Protein AF-X1P9H6-F1 (afdb_monomer)

Secondary structure (DSSP, 8-state):
-EESSPPTT--S-EEEEEEE-TTS-EEEEEEESS-TTT--GGGTT--EEEEEEEEPPPTTT-S-EEEEEEEE-

Nearest PDB structures (foldseek):
  7pyt-assembly1_A  TM=6.963E-01  e=1.176E-01  Geobacter metallireducens GS-15
  2vg9-assembly1_A  TM=2.572E-01  e=4.271E-01  Neocallimastix patriciarum
  2c1f-assembly1_A  TM=2.558E-01  e=5.400E-01  Neocallimastix patriciarum

Structure (mmCIF, N/CA/C/O backbone):
data_AF-X1P9H6-F1
#
_entry.id   AF-X1P9H6-F1
#
loop_
_atom_site.group_PDB
_atom_site.id
_atom_site.type_symbol
_atom_site.label_atom_id
_atom_site.label_alt_id
_atom_site.label_comp_id
_atom_site.label_asym_id
_atom_site.label_entity_id
_atom_site.label_seq_id
_atom_site.pdbx_PDB_ins_code
_atom_site.Cartn_x
_atom_site.Cartn_y
_atom_site.Cartn_z
_atom_site.occupancy
_atom_site.B_iso_or_equiv
_atom_site.auth_seq_id
_atom_site.auth_comp_id
_atom_site.auth_asym_id
_atom_site.auth_atom_id
_atom_site.pdbx_PDB_model_num
ATOM 1 N N . THR A 1 1 ? 1.871 6.334 0.829 1.00 93.12 1 THR A N 1
ATOM 2 C CA . THR A 1 1 ? 3.051 6.640 -0.005 1.00 93.12 1 THR A CA 1
ATOM 3 C C . THR A 1 1 ? 2.774 6.268 -1.442 1.00 93.12 1 THR A C 1
ATOM 5 O O . THR A 1 1 ? 2.154 5.238 -1.668 1.00 93.12 1 THR A O 1
ATOM 8 N N . VAL A 1 2 ? 3.229 7.076 -2.402 1.00 96.56 2 VAL A N 1
ATOM 9 C CA . VAL A 1 2 ? 3.160 6.746 -3.835 1.00 96.56 2 VAL A CA 1
ATOM 10 C C . VAL A 1 2 ? 4.561 6.399 -4.330 1.00 96.56 2 VAL A C 1
ATOM 12 O O . VAL A 1 2 ? 5.488 7.196 -4.189 1.00 96.56 2 VAL A O 1
ATOM 15 N N . ILE A 1 3 ? 4.717 5.202 -4.886 1.00 96.56 3 ILE A N 1
ATOM 16 C CA . ILE A 1 3 ? 5.959 4.703 -5.473 1.00 96.56 3 ILE A CA 1
ATOM 17 C C . ILE A 1 3 ? 5.896 4.976 -6.976 1.00 96.56 3 ILE A C 1
ATOM 19 O O . ILE A 1 3 ? 5.210 4.274 -7.713 1.00 96.56 3 ILE A O 1
ATOM 23 N N . TYR A 1 4 ? 6.602 6.012 -7.432 1.00 96.50 4 TYR A N 1
ATOM 24 C CA . TYR A 1 4 ? 6.617 6.407 -8.847 1.00 96.50 4 TYR A CA 1
ATOM 25 C C . TYR A 1 4 ? 7.489 5.510 -9.725 1.00 96.50 4 TYR A C 1
ATOM 27 O O . TYR A 1 4 ? 7.199 5.343 -10.905 1.00 96.50 4 TYR A O 1
ATOM 35 N N . ILE A 1 5 ? 8.552 4.947 -9.151 1.00 95.88 5 ILE A N 1
ATOM 36 C CA . ILE A 1 5 ? 9.498 4.071 -9.841 1.00 95.88 5 ILE A CA 1
ATOM 37 C C . ILE A 1 5 ? 9.539 2.765 -9.047 1.00 95.88 5 ILE A C 1
ATOM 39 O O . ILE A 1 5 ? 10.285 2.673 -8.069 1.00 95.88 5 ILE A O 1
ATOM 43 N N . PRO A 1 6 ? 8.670 1.796 -9.371 1.00 94.00 6 PRO A N 1
ATOM 44 C CA . PRO A 1 6 ? 8.614 0.549 -8.632 1.00 94.00 6 PRO A CA 1
ATOM 45 C C . PRO A 1 6 ? 9.776 -0.383 -9.024 1.00 94.00 6 PRO A C 1
ATOM 47 O O . PRO A 1 6 ? 10.476 -0.133 -10.011 1.00 94.00 6 PRO A O 1
ATOM 50 N N . PRO A 1 7 ? 10.000 -1.467 -8.260 1.00 89.44 7 PRO A N 1
ATOM 51 C CA . PRO A 1 7 ? 10.963 -2.497 -8.629 1.00 89.44 7 PRO A CA 1
ATOM 52 C C . PRO A 1 7 ? 10.648 -3.126 -9.993 1.00 89.44 7 PRO A C 1
ATOM 54 O O . PRO A 1 7 ? 9.512 -3.094 -10.470 1.00 89.44 7 PRO A O 1
ATOM 57 N N . LYS A 1 8 ? 11.656 -3.759 -10.602 1.00 88.69 8 LYS A N 1
ATOM 58 C CA . LYS A 1 8 ? 11.503 -4.522 -11.851 1.00 88.69 8 LYS A CA 1
ATOM 59 C C . LYS A 1 8 ? 10.322 -5.501 -11.750 1.00 88.69 8 LYS A C 1
ATOM 61 O O . LYS A 1 8 ? 10.182 -6.200 -10.751 1.00 88.69 8 LYS A O 1
ATOM 66 N N . GLY A 1 9 ? 9.515 -5.562 -12.809 1.00 89.56 9 GLY A N 1
ATOM 67 C CA . GLY A 1 9 ? 8.359 -6.457 -12.926 1.00 89.56 9 GLY A CA 1
ATOM 68 C C . GLY A 1 9 ? 7.040 -5.844 -12.460 1.00 89.56 9 GLY A C 1
ATOM 69 O O . GLY A 1 9 ? 5.988 -6.336 -12.846 1.00 89.56 9 GLY A O 1
ATOM 70 N N . PHE A 1 10 ? 7.074 -4.757 -11.688 1.00 91.94 10 PHE A N 1
ATOM 71 C CA . PHE A 1 10 ? 5.873 -4.061 -11.239 1.00 91.94 10 PHE A CA 1
ATOM 72 C C . PHE A 1 10 ? 5.503 -2.923 -12.192 1.00 91.94 10 PHE A C 1
ATOM 74 O O . PHE A 1 10 ? 6.364 -2.163 -12.637 1.00 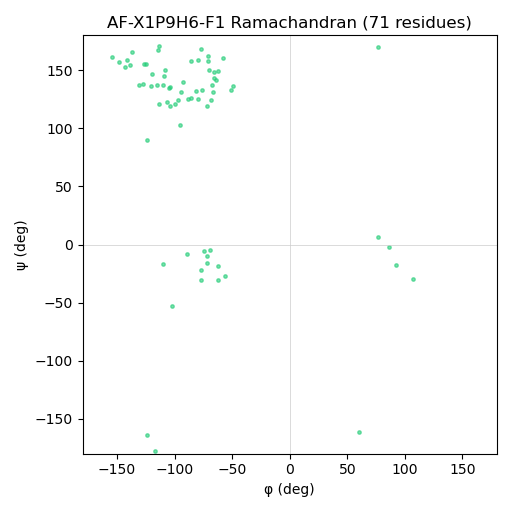91.94 10 PHE A O 1
ATOM 81 N N . GLU A 1 11 ? 4.207 -2.763 -12.446 1.00 91.06 11 GLU A N 1
ATOM 82 C CA . GLU A 1 11 ? 3.668 -1.621 -13.182 1.00 91.06 11 GLU A CA 1
ATOM 83 C C . GLU A 1 11 ? 3.360 -0.479 -12.212 1.00 91.06 11 GLU A C 1
ATOM 85 O O . GLU A 1 11 ? 2.670 -0.667 -11.212 1.00 91.06 11 GLU A O 1
ATOM 90 N N . GLY A 1 12 ? 3.929 0.698 -12.477 1.00 91.31 12 GLY A N 1
ATOM 91 C CA . GLY A 1 12 ? 3.795 1.870 -11.618 1.00 91.31 12 GLY A CA 1
ATOM 92 C C . GLY A 1 12 ? 3.013 3.016 -12.265 1.00 91.31 12 GLY A C 1
ATOM 93 O O . GLY A 1 12 ? 2.797 3.014 -13.477 1.00 91.31 12 GLY A O 1
ATOM 94 N N . PRO A 1 13 ? 2.677 4.058 -11.481 1.00 96.38 13 PRO A N 1
ATOM 95 C CA . PRO A 1 13 ? 2.958 4.194 -10.047 1.00 96.38 13 PRO A CA 1
ATOM 96 C C . PRO A 1 13 ? 2.119 3.255 -9.172 1.00 96.38 13 PRO A C 1
ATOM 98 O O . PRO A 1 13 ? 1.050 2.826 -9.581 1.00 96.38 13 PRO A O 1
ATOM 101 N N . LEU A 1 14 ? 2.586 2.974 -7.954 1.00 95.75 14 LEU A N 1
ATOM 102 C CA . LEU A 1 14 ? 1.859 2.173 -6.962 1.00 95.75 14 LEU A CA 1
ATOM 103 C C . LEU A 1 14 ? 1.503 3.029 -5.746 1.00 95.75 14 LEU A C 1
ATOM 105 O O . LEU A 1 14 ? 2.347 3.773 -5.242 1.00 95.75 14 LEU A O 1
ATOM 109 N N . ALA A 1 15 ? 0.286 2.889 -5.233 1.00 97.00 15 ALA A N 1
ATOM 110 C CA . ALA A 1 15 ? -0.111 3.466 -3.956 1.00 97.00 15 ALA A CA 1
ATOM 111 C C . ALA A 1 15 ? 0.014 2.412 -2.853 1.00 97.00 15 ALA A C 1
ATOM 113 O O . ALA A 1 15 ? -0.580 1.345 -2.951 1.00 97.00 15 ALA A O 1
ATOM 114 N N . VAL A 1 16 ? 0.765 2.709 -1.794 1.00 96.88 16 VAL A N 1
ATOM 115 C CA . VAL A 1 16 ? 0.960 1.808 -0.646 1.00 96.88 16 VAL A CA 1
ATOM 116 C C . VAL A 1 16 ? 0.632 2.552 0.641 1.00 96.88 16 VAL A C 1
ATOM 118 O O . VAL A 1 16 ? 1.026 3.713 0.811 1.00 96.88 16 VAL A O 1
ATOM 121 N N . ALA A 1 17 ? -0.055 1.893 1.566 1.00 97.19 17 ALA A N 1
ATOM 122 C CA . ALA A 1 17 ? -0.377 2.450 2.872 1.00 97.19 17 ALA A CA 1
ATOM 123 C C . ALA A 1 17 ? -0.179 1.432 3.995 1.00 97.19 17 ALA A C 1
ATOM 125 O O . ALA A 1 17 ? -0.073 0.228 3.761 1.00 97.19 17 ALA A O 1
ATOM 126 N N . THR A 1 18 ? -0.156 1.948 5.221 1.00 97.56 18 THR A N 1
ATOM 127 C CA . THR A 1 18 ? -0.290 1.143 6.432 1.00 97.56 18 THR A CA 1
ATOM 128 C C . THR A 1 18 ? -1.700 1.346 6.972 1.00 97.56 18 THR A C 1
ATOM 130 O O . THR A 1 18 ? -2.078 2.472 7.297 1.00 97.56 18 THR A O 1
ATOM 133 N N . GLY A 1 19 ? -2.474 0.269 7.048 1.00 97.06 19 GLY A N 1
ATOM 134 C CA . GLY A 1 19 ? -3.838 0.270 7.564 1.00 97.06 19 GLY A CA 1
ATOM 135 C C . GLY A 1 19 ? -3.888 -0.351 8.955 1.00 97.06 19 GLY A C 1
ATOM 136 O O . GLY A 1 19 ? -3.288 -1.403 9.183 1.00 97.06 19 GLY A O 1
ATOM 137 N N . LYS A 1 20 ? -4.598 0.292 9.885 1.00 97.56 20 LYS A N 1
ATOM 138 C CA . LYS A 1 20 ? -4.908 -0.288 11.196 1.00 97.56 20 LYS A CA 1
ATOM 139 C C . LYS A 1 20 ? -6.174 -1.133 11.079 1.00 97.56 20 LYS A C 1
ATOM 141 O O . LYS A 1 20 ? -7.195 -0.617 10.633 1.00 97.56 20 LYS A O 1
ATOM 146 N N . LEU A 1 21 ? -6.098 -2.394 11.490 1.00 97.06 21 LEU A N 1
ATOM 147 C CA . LEU A 1 21 ? -7.250 -3.291 11.546 1.00 97.06 21 LEU A CA 1
ATOM 148 C C . LEU A 1 21 ? -8.093 -3.020 12.793 1.00 97.06 21 LEU A C 1
ATOM 150 O O . LEU A 1 21 ? -7.592 -2.478 13.786 1.00 97.06 21 LEU A O 1
ATOM 154 N N . ASP A 1 22 ? -9.360 -3.425 12.756 1.00 96.75 22 ASP A N 1
ATOM 155 C CA . ASP A 1 22 ? -10.284 -3.249 13.881 1.00 96.75 22 ASP A CA 1
ATOM 156 C C . ASP A 1 22 ? -9.825 -4.020 15.128 1.00 96.75 22 ASP A C 1
ATOM 158 O O . ASP A 1 22 ? -10.000 -3.549 16.252 1.00 96.75 22 ASP A O 1
ATOM 162 N N . GLU A 1 23 ? -9.134 -5.146 14.939 1.00 96.44 23 GLU A N 1
ATOM 163 C CA . GLU A 1 23 ? -8.530 -5.948 16.007 1.00 96.44 23 GLU A CA 1
ATOM 164 C C . GLU A 1 23 ? -7.300 -5.271 16.645 1.00 96.44 23 GLU A C 1
ATOM 166 O O . GLU A 1 23 ? -6.788 -5.739 17.662 1.00 96.44 23 GLU A O 1
ATOM 171 N N . GLY A 1 24 ? -6.803 -4.174 16.061 1.00 96.00 24 GLY A N 1
ATOM 172 C CA . GLY A 1 24 ? -5.662 -3.402 16.553 1.00 96.00 24 GLY A CA 1
ATOM 173 C C . GLY A 1 24 ? -4.330 -3.495 15.786 1.00 96.00 24 GLY A C 1
ATOM 174 O O . GLY A 1 24 ? -3.610 -2.488 15.827 1.00 96.00 24 GLY A O 1
ATOM 175 N N . PRO A 1 25 ? -3.946 -4.599 15.104 1.00 97.25 25 PRO A N 1
ATOM 176 C CA . PRO A 1 25 ? -2.660 -4.667 14.415 1.00 97.25 25 PRO A CA 1
ATOM 177 C C . PRO A 1 25 ? -2.637 -3.774 13.172 1.00 97.25 25 PRO A C 1
ATOM 179 O O . PRO A 1 25 ? -3.669 -3.369 12.640 1.00 97.25 25 PRO A O 1
ATOM 182 N N . TRP A 1 26 ? -1.429 -3.476 12.703 1.00 97.88 26 TRP A N 1
ATOM 183 C CA . TRP A 1 26 ? -1.206 -2.699 11.490 1.00 97.88 26 TRP A CA 1
ATOM 184 C C . TRP A 1 26 ? -0.643 -3.597 10.397 1.00 97.88 26 TRP A C 1
ATOM 186 O O . TRP A 1 26 ? 0.258 -4.396 10.650 1.00 97.88 26 TRP A O 1
A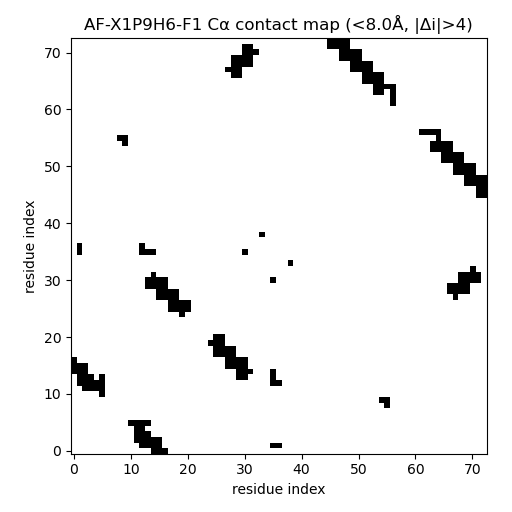TOM 196 N N . VAL A 1 27 ? -1.151 -3.433 9.181 1.00 97.50 27 VAL A N 1
ATOM 197 C CA . VAL A 1 27 ? -0.704 -4.168 7.994 1.00 97.50 27 VAL A CA 1
ATOM 198 C C . VAL A 1 27 ? -0.344 -3.202 6.875 1.00 97.50 27 VAL A C 1
ATOM 200 O O . VAL A 1 27 ? -0.840 -2.077 6.826 1.00 97.50 27 VAL A O 1
ATOM 203 N N . VAL A 1 28 ? 0.527 -3.643 5.971 1.00 97.69 28 VAL A N 1
ATOM 204 C CA . VAL A 1 28 ? 0.907 -2.894 4.770 1.00 97.69 28 VAL A CA 1
ATOM 205 C C . VAL A 1 28 ? 0.211 -3.511 3.566 1.00 97.69 28 VAL A C 1
ATOM 207 O O . VAL A 1 28 ? 0.197 -4.733 3.421 1.00 97.69 28 VAL A O 1
ATOM 210 N N . GLY A 1 29 ? -0.350 -2.665 2.709 1.00 97.19 29 GLY A N 1
ATOM 211 C CA . GLY A 1 29 ? -1.069 -3.097 1.517 1.00 97.19 29 GLY A CA 1
ATOM 212 C C . GLY A 1 29 ? -1.079 -2.035 0.426 1.00 97.19 29 GLY A C 1
ATOM 213 O O . GLY A 1 29 ? -0.828 -0.849 0.674 1.00 97.19 29 GLY A O 1
ATOM 214 N N . ASN A 1 30 ? -1.359 -2.486 -0.793 1.00 97.00 30 ASN A N 1
ATOM 215 C CA . ASN A 1 30 ? -1.518 -1.617 -1.953 1.00 97.00 30 ASN A CA 1
ATOM 216 C C . ASN A 1 30 ? -2.927 -1.024 -1.960 1.00 97.00 30 ASN A C 1
ATOM 218 O O . ASN A 1 30 ? -3.890 -1.763 -1.797 1.00 97.00 30 ASN A O 1
ATOM 222 N N . ILE A 1 31 ? -3.066 0.282 -2.165 1.00 97.38 31 ILE A N 1
ATOM 223 C CA . ILE A 1 31 ? -4.380 0.890 -2.389 1.00 97.38 31 ILE A CA 1
ATOM 224 C C . ILE A 1 31 ? -4.770 0.635 -3.844 1.00 97.38 31 ILE A C 1
ATOM 226 O O . ILE A 1 31 ? -4.022 0.999 -4.752 1.00 97.38 31 ILE A O 1
ATOM 230 N N . GLU A 1 32 ? -5.937 0.035 -4.054 1.00 95.75 32 GLU A N 1
ATOM 231 C CA . GLU A 1 32 ? -6.460 -0.313 -5.378 1.00 95.75 32 GLU A CA 1
ATOM 232 C C . GLU A 1 32 ? -7.726 0.488 -5.716 1.00 95.75 32 GLU A C 1
ATOM 234 O O . GLU A 1 32 ? -8.314 1.158 -4.865 1.00 95.75 32 GLU A O 1
ATOM 239 N N . GLY A 1 33 ? -8.137 0.437 -6.988 1.00 93.06 33 GLY A N 1
ATOM 240 C CA . GLY A 1 33 ? -9.372 1.072 -7.465 1.00 93.06 33 GLY A CA 1
ATOM 241 C C . GLY A 1 33 ? -9.300 2.593 -7.655 1.00 93.06 33 GLY A C 1
ATOM 242 O O . GLY A 1 33 ? -10.314 3.216 -7.958 1.00 93.06 33 GLY A O 1
ATOM 243 N N . VAL A 1 34 ? -8.118 3.198 -7.505 1.00 92.75 34 VAL A N 1
ATOM 244 C CA . VAL A 1 34 ? -7.880 4.646 -7.635 1.00 92.75 34 VAL A CA 1
ATOM 245 C C . VAL A 1 34 ? -6.575 4.917 -8.384 1.00 92.75 34 VAL A C 1
ATOM 247 O O . VAL A 1 34 ? -5.663 4.095 -8.340 1.00 92.75 34 VAL A O 1
ATOM 250 N N . ASP A 1 35 ? -6.457 6.076 -9.040 1.00 94.69 35 ASP A N 1
ATOM 251 C CA . ASP A 1 35 ? -5.178 6.521 -9.607 1.00 94.69 35 ASP A CA 1
ATOM 252 C C . ASP A 1 35 ? -4.228 6.939 -8.466 1.00 94.69 35 ASP A C 1
ATOM 254 O O . ASP A 1 35 ? -4.525 7.886 -7.728 1.00 94.69 35 ASP A O 1
ATOM 258 N N . PRO A 1 36 ? -3.056 6.295 -8.309 1.00 95.75 36 PRO A N 1
ATOM 259 C CA . PRO A 1 36 ? -2.085 6.673 -7.288 1.00 95.75 36 PRO A CA 1
ATOM 260 C C . PRO A 1 36 ? -1.642 8.137 -7.361 1.00 95.75 36 PRO A C 1
ATOM 262 O O . PRO A 1 36 ? -1.269 8.707 -6.337 1.00 95.75 36 PRO A O 1
ATOM 265 N N . LYS A 1 37 ? -1.678 8.764 -8.544 1.00 95.25 37 LYS A N 1
ATOM 266 C CA . LYS A 1 37 ? -1.289 10.172 -8.724 1.00 95.25 37 LYS A CA 1
ATOM 267 C C . LYS A 1 37 ? -2.358 11.155 -8.255 1.00 95.25 37 LYS A C 1
ATOM 269 O O . LYS A 1 37 ? -2.022 12.304 -7.981 1.00 95.25 37 LYS A O 1
ATOM 274 N N . SER A 1 38 ? -3.618 10.727 -8.167 1.00 94.38 38 SER A N 1
ATOM 275 C CA . SER A 1 38 ? -4.713 11.569 -7.677 1.00 94.38 38 SER A CA 1
ATOM 276 C C . SER A 1 38 ? -4.909 11.476 -6.165 1.00 94.38 38 SER A C 1
ATOM 278 O O . SER A 1 38 ? -5.705 12.229 -5.611 1.00 94.38 38 SER A O 1
ATOM 280 N N . LEU A 1 39 ? -4.221 10.549 -5.491 1.00 94.00 39 LEU A N 1
ATOM 281 C CA . LEU A 1 39 ? -4.317 10.386 -4.045 1.00 94.00 39 LEU A CA 1
ATOM 282 C C . LEU A 1 39 ? -3.746 11.596 -3.306 1.00 94.00 39 LEU A C 1
ATOM 284 O O . LEU A 1 39 ? -2.613 12.017 -3.548 1.00 94.00 39 LEU A O 1
ATOM 288 N N . THR A 1 40 ? -4.509 12.101 -2.339 1.00 94.06 40 THR A N 1
ATOM 289 C CA . THR A 1 40 ? -4.052 13.137 -1.412 1.00 94.06 40 THR A CA 1
ATOM 290 C C . THR A 1 40 ? -4.045 12.606 0.023 1.00 94.06 40 THR A C 1
ATOM 292 O O . THR A 1 40 ? -4.291 11.426 0.271 1.00 94.06 40 THR A O 1
ATOM 295 N N . MET A 1 41 ? -3.702 13.455 0.994 1.00 93.31 41 MET A N 1
ATOM 296 C CA . MET A 1 41 ? -3.634 13.060 2.409 1.00 93.31 41 MET A CA 1
ATOM 297 C C . MET A 1 41 ? -5.019 12.882 3.058 1.00 93.31 41 MET A C 1
ATOM 299 O O . MET A 1 41 ? -5.101 12.421 4.194 1.00 93.31 41 MET A O 1
ATOM 303 N N . ASP A 1 42 ? -6.097 13.207 2.342 1.00 93.81 42 ASP A N 1
ATOM 304 C CA . ASP A 1 42 ? -7.493 13.026 2.762 1.00 93.81 42 ASP A CA 1
ATOM 305 C C . ASP A 1 42 ? -7.877 11.558 3.006 1.00 93.81 42 ASP A C 1
ATOM 307 O O . ASP A 1 42 ? -8.844 11.273 3.709 1.00 93.81 42 ASP A O 1
ATOM 311 N N . ILE A 1 43 ? -7.099 10.615 2.473 1.00 94.50 43 ILE A N 1
ATOM 312 C CA . ILE A 1 43 ? -7.329 9.184 2.685 1.00 94.50 43 ILE A CA 1
ATOM 313 C C . ILE A 1 43 ? -6.995 8.699 4.100 1.00 94.50 43 ILE A C 1
ATOM 315 O O . ILE A 1 43 ? -7.386 7.598 4.486 1.00 94.50 43 ILE A O 1
ATOM 319 N N . ILE A 1 44 ? -6.247 9.482 4.881 1.00 95.62 44 ILE A N 1
ATOM 320 C CA . ILE A 1 44 ? -5.822 9.084 6.225 1.00 95.62 44 ILE A CA 1
ATOM 321 C C . ILE A 1 44 ? -7.041 9.027 7.150 1.00 95.62 44 ILE A C 1
ATOM 323 O O . ILE A 1 44 ? -7.756 10.008 7.324 1.00 95.62 44 ILE A O 1
ATOM 327 N N . GLY A 1 45 ? -7.249 7.870 7.780 1.00 95.06 45 GLY A N 1
ATOM 328 C CA . GLY A 1 45 ? -8.382 7.629 8.677 1.00 95.06 45 GLY A CA 1
ATOM 329 C C . GLY A 1 45 ? -9.658 7.153 7.977 1.00 95.06 45 GLY A C 1
ATOM 330 O O . GLY A 1 45 ? -10.631 6.852 8.669 1.00 95.06 45 GLY A O 1
ATOM 331 N N . ARG A 1 46 ? -9.665 7.031 6.640 1.00 95.88 46 ARG A N 1
ATOM 332 C CA . ARG A 1 46 ? -10.768 6.377 5.922 1.00 95.88 46 ARG A CA 1
ATOM 333 C C . ARG A 1 46 ? -10.832 4.890 6.259 1.00 95.88 46 ARG A C 1
ATOM 335 O O . ARG A 1 46 ? -9.815 4.243 6.516 1.00 95.88 46 ARG A O 1
ATOM 342 N N . ARG A 1 47 ? -12.056 4.363 6.240 1.00 97.12 47 ARG A N 1
ATOM 343 C CA . ARG A 1 47 ? -12.311 2.926 6.295 1.00 97.12 47 ARG A CA 1
ATOM 344 C C . ARG A 1 47 ? -11.867 2.277 4.987 1.00 97.12 47 ARG A C 1
ATOM 346 O O . ARG A 1 47 ? -11.832 2.917 3.935 1.00 97.12 47 ARG A O 1
ATOM 353 N N . PHE A 1 48 ? -11.459 1.024 5.096 1.00 96.88 48 PHE A N 1
ATOM 354 C CA . PHE A 1 48 ? -11.024 0.225 3.969 1.00 96.88 48 PHE A CA 1
ATOM 355 C C . PHE A 1 48 ? -11.377 -1.234 4.217 1.00 96.88 48 PHE A C 1
ATOM 357 O O . PHE A 1 48 ? -11.489 -1.680 5.362 1.00 96.88 48 PHE A O 1
ATOM 364 N N . THR A 1 49 ? -11.474 -1.985 3.131 1.00 97.38 49 THR A N 1
ATOM 365 C CA . THR A 1 49 ? -11.568 -3.443 3.154 1.00 97.38 49 THR A CA 1
ATOM 366 C C . THR A 1 49 ? -10.271 -4.060 2.648 1.00 97.38 49 THR A C 1
ATOM 368 O O . THR A 1 49 ? -9.55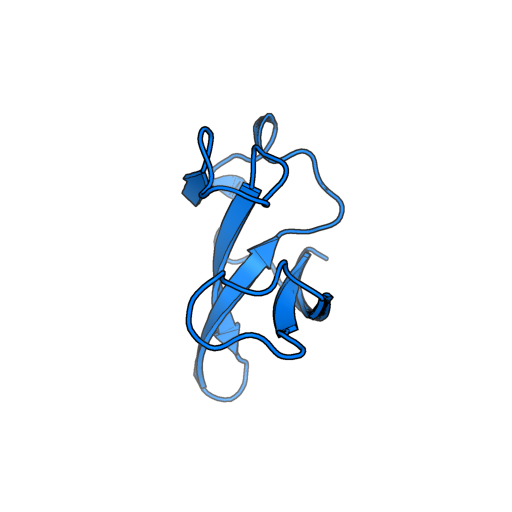5 -3.463 1.838 1.00 97.38 49 THR A O 1
ATOM 371 N N . ILE A 1 50 ? -9.948 -5.256 3.145 1.00 97.31 50 ILE A N 1
ATOM 372 C CA . ILE A 1 50 ? -8.756 -5.998 2.729 1.00 97.31 50 ILE A CA 1
ATOM 373 C C . ILE A 1 50 ? -9.122 -6.979 1.621 1.00 97.31 50 ILE A C 1
ATOM 375 O O . ILE A 1 50 ? -10.048 -7.775 1.763 1.00 97.31 50 ILE A O 1
ATOM 379 N N . GLY A 1 51 ? -8.335 -6.959 0.554 1.00 97.25 51 GLY A N 1
ATOM 380 C CA . GLY A 1 51 ? -8.258 -8.022 -0.436 1.00 97.25 51 GLY A CA 1
ATOM 381 C C . GLY A 1 51 ? -6.828 -8.533 -0.586 1.00 97.25 51 GLY A C 1
ATOM 382 O O . GLY A 1 51 ? -5.948 -8.279 0.243 1.00 97.25 51 GLY A O 1
ATOM 383 N N . TYR A 1 52 ? -6.592 -9.248 -1.678 1.00 97.06 52 TYR A N 1
ATOM 384 C CA . TYR A 1 52 ? -5.263 -9.667 -2.095 1.00 97.06 52 TYR A CA 1
ATOM 385 C C . TYR A 1 52 ? -5.137 -9.572 -3.615 1.00 97.06 52 TYR A C 1
ATOM 387 O O . TYR A 1 52 ? -6.140 -9.572 -4.331 1.00 97.06 52 TYR A O 1
ATOM 395 N N . LYS A 1 53 ? -3.901 -9.501 -4.105 1.00 94.75 53 LYS A N 1
ATOM 396 C CA . LYS A 1 53 ? -3.585 -9.674 -5.523 1.00 94.75 53 LYS A CA 1
ATOM 397 C C . LYS A 1 53 ? -2.276 -10.421 -5.704 1.00 94.75 53 LYS A C 1
ATOM 399 O O . LYS A 1 53 ? -1.381 -10.309 -4.863 1.00 94.75 53 LYS A O 1
ATOM 404 N N . GLU A 1 54 ? -2.162 -11.113 -6.827 1.00 93.75 54 GLU A N 1
ATOM 405 C CA . GLU A 1 54 ? -0.890 -11.661 -7.279 1.00 93.75 54 GLU A CA 1
ATOM 406 C C . GLU A 1 54 ? 0.093 -10.528 -7.593 1.00 93.75 54 GLU A C 1
ATOM 408 O O . GLU A 1 54 ? -0.281 -9.473 -8.116 1.00 93.75 54 GLU A O 1
ATOM 413 N N . ILE A 1 55 ? 1.358 -10.740 -7.246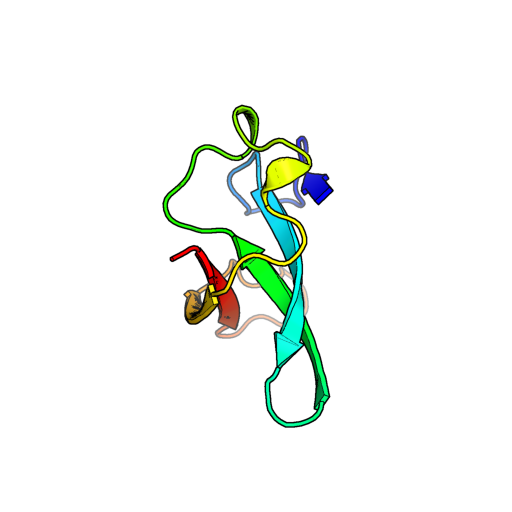 1.00 92.50 55 ILE A N 1
ATOM 414 C CA . ILE A 1 55 ? 2.457 -9.838 -7.585 1.00 92.50 55 ILE A CA 1
ATOM 415 C C . ILE A 1 55 ? 3.556 -10.606 -8.321 1.00 92.50 55 ILE A C 1
ATOM 417 O O . ILE A 1 55 ? 3.684 -11.817 -8.129 1.00 92.50 55 ILE A O 1
ATOM 421 N N . PRO A 1 56 ? 4.374 -9.917 -9.136 1.00 90.62 56 PRO A N 1
ATOM 422 C CA . PRO A 1 56 ? 5.483 -10.546 -9.837 1.00 90.62 56 PRO A CA 1
ATOM 423 C C . PRO A 1 56 ? 6.378 -11.354 -8.890 1.00 90.62 56 PRO A C 1
ATOM 425 O O . PRO A 1 56 ? 6.782 -10.870 -7.825 1.00 90.62 56 PRO A O 1
ATOM 428 N N . ALA A 1 57 ? 6.708 -12.579 -9.298 1.00 87.38 57 ALA A N 1
ATOM 429 C CA . ALA A 1 57 ? 7.749 -13.367 -8.654 1.00 87.38 57 ALA A CA 1
ATOM 430 C C . ALA A 1 57 ? 9.102 -12.646 -8.775 1.00 87.38 57 ALA A C 1
ATOM 432 O O . ALA A 1 57 ? 9.341 -11.927 -9.748 1.00 87.38 57 ALA A O 1
ATOM 433 N N . ASP A 1 58 ? 9.994 -12.833 -7.797 1.00 81.88 58 ASP A N 1
ATOM 434 C CA . ASP A 1 58 ? 11.381 -12.398 -7.977 1.00 81.88 58 ASP A CA 1
ATOM 435 C C . ASP A 1 58 ? 12.225 -13.463 -8.677 1.00 81.88 58 ASP A C 1
ATOM 437 O O . ASP A 1 58 ? 11.918 -14.656 -8.653 1.00 81.88 58 ASP A O 1
ATOM 441 N N . ASP A 1 59 ? 13.322 -12.999 -9.275 1.00 80.12 59 ASP A N 1
ATOM 442 C CA . ASP A 1 59 ? 14.270 -13.830 -10.018 1.00 80.12 59 ASP A CA 1
ATOM 443 C C . ASP A 1 59 ? 15.085 -14.779 -9.099 1.00 80.12 59 ASP A C 1
ATOM 445 O O . ASP A 1 59 ? 15.881 -15.571 -9.598 1.00 80.12 59 ASP A O 1
ATOM 449 N N . ILE A 1 60 ? 14.941 -14.691 -7.765 1.00 81.62 60 ILE A N 1
ATOM 450 C CA . ILE A 1 60 ? 15.797 -15.393 -6.787 1.00 81.62 60 ILE A CA 1
ATOM 451 C C . ILE A 1 60 ? 15.098 -16.622 -6.199 1.00 81.62 60 ILE A C 1
ATOM 453 O O . ILE A 1 60 ? 15.659 -17.714 -6.175 1.00 81.62 60 ILE A O 1
ATOM 457 N N . SER A 1 61 ? 13.895 -16.432 -5.671 1.00 80.25 61 SER A N 1
ATOM 458 C CA . SER A 1 61 ? 13.146 -17.434 -4.908 1.00 80.25 61 SER A CA 1
ATOM 459 C C . SER A 1 61 ? 11.926 -17.969 -5.653 1.00 80.25 61 SER A C 1
ATOM 461 O O . SER A 1 61 ? 11.450 -19.049 -5.311 1.00 80.25 61 SER A O 1
ATOM 463 N N . GLY A 1 62 ? 11.461 -17.273 -6.698 1.00 80.81 62 GLY A N 1
ATOM 464 C CA . GLY A 1 62 ? 10.340 -17.715 -7.526 1.00 80.81 62 GLY A CA 1
ATOM 465 C C . GLY A 1 62 ? 9.023 -17.886 -6.753 1.00 80.81 62 GLY A C 1
ATOM 466 O O . GLY A 1 62 ? 8.853 -17.357 -5.651 1.00 80.81 62 GLY A O 1
ATOM 467 N N . GLY A 1 63 ? 8.098 -18.637 -7.358 1.00 84.31 63 GLY A N 1
ATOM 468 C CA . GLY A 1 63 ? 6.808 -19.019 -6.774 1.00 84.31 63 GLY A CA 1
ATOM 469 C C . GLY A 1 63 ? 5.739 -17.924 -6.769 1.00 84.31 63 GLY A C 1
ATOM 470 O O . GLY A 1 63 ? 6.013 -16.755 -7.049 1.00 84.31 63 GL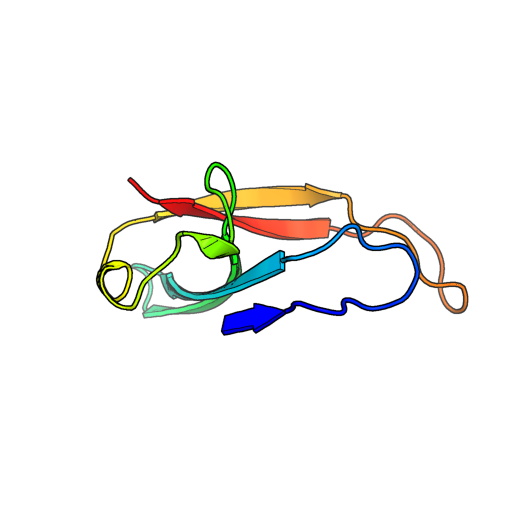Y A O 1
ATOM 471 N N . ASP A 1 64 ? 4.513 -18.331 -6.439 1.00 86.88 64 ASP A N 1
ATOM 472 C CA . ASP A 1 64 ? 3.363 -17.432 -6.348 1.00 86.88 64 ASP A CA 1
ATOM 473 C C . ASP A 1 64 ? 3.532 -16.467 -5.177 1.00 86.88 64 ASP A C 1
ATOM 475 O O . ASP A 1 64 ? 3.932 -16.845 -4.070 1.00 86.88 64 ASP A O 1
ATOM 479 N N . ARG A 1 65 ? 3.200 -15.199 -5.413 1.00 90.44 65 ARG A N 1
ATOM 480 C CA . ARG A 1 65 ? 3.303 -14.146 -4.408 1.00 90.44 65 ARG A CA 1
ATOM 481 C C . ARG A 1 65 ? 2.031 -13.350 -4.352 1.00 90.44 65 ARG A C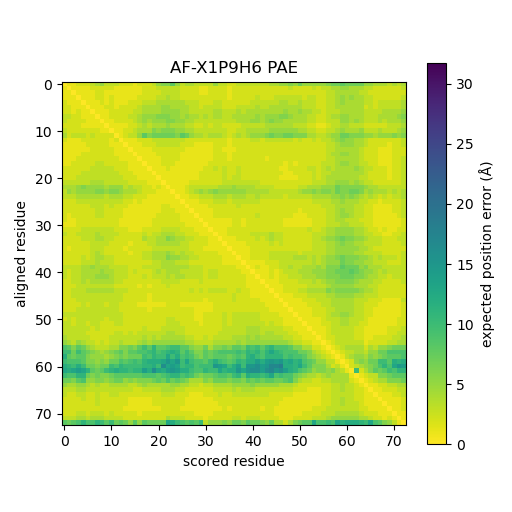 1
ATOM 483 O O . ARG A 1 65 ? 1.497 -12.951 -5.379 1.00 90.44 65 ARG A O 1
ATOM 490 N N . MET A 1 66 ? 1.611 -13.059 -3.131 1.00 93.44 66 MET A N 1
ATOM 491 C CA . MET A 1 66 ? 0.410 -12.288 -2.864 1.00 93.44 66 MET A CA 1
ATOM 492 C C . MET A 1 66 ? 0.777 -11.032 -2.081 1.00 93.44 66 MET A C 1
ATOM 494 O O . MET A 1 66 ? 1.549 -11.089 -1.123 1.00 93.44 66 MET A O 1
ATOM 498 N N . ALA A 1 67 ? 0.199 -9.902 -2.471 1.00 94.94 67 ALA A N 1
ATOM 499 C CA . ALA A 1 67 ? 0.183 -8.685 -1.670 1.00 94.94 67 ALA A CA 1
ATOM 500 C C . ALA A 1 67 ? -1.229 -8.436 -1.147 1.00 94.94 67 ALA A C 1
ATOM 502 O O . ALA A 1 67 ? -2.206 -8.683 -1.856 1.00 94.94 67 ALA A O 1
ATOM 503 N N . LEU A 1 68 ? -1.332 -7.890 0.065 1.00 97.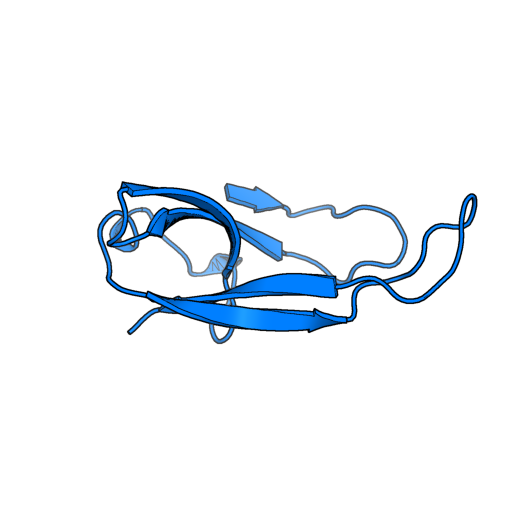81 68 LEU A N 1
ATOM 504 C CA . LEU A 1 68 ? -2.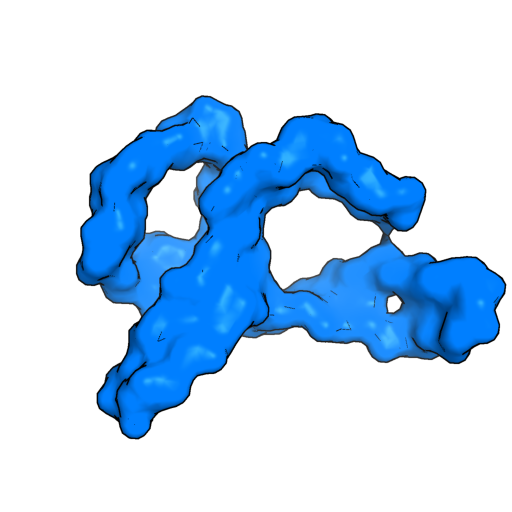594 -7.341 0.550 1.00 97.81 68 LEU A CA 1
ATOM 505 C C . LEU A 1 68 ? -2.978 -6.116 -0.281 1.00 97.81 68 LEU A C 1
ATOM 507 O O . LEU A 1 68 ? -2.121 -5.308 -0.658 1.00 97.81 68 LEU A O 1
ATOM 511 N N . THR A 1 69 ? -4.273 -5.966 -0.519 1.00 98.00 69 THR A N 1
ATOM 512 C CA . THR A 1 69 ? -4.847 -4.781 -1.154 1.00 98.00 69 THR A CA 1
ATOM 513 C C . THR A 1 69 ? -5.836 -4.113 -0.216 1.00 98.00 69 THR A C 1
ATOM 515 O O . THR A 1 69 ? -6.505 -4.778 0.571 1.00 98.00 69 THR A O 1
ATOM 518 N N . PHE A 1 70 ? -5.911 -2.791 -0.285 1.00 98.12 70 PHE A N 1
ATOM 519 C CA . PHE A 1 70 ? -6.875 -1.968 0.421 1.00 98.12 70 PHE A CA 1
ATOM 520 C C . PHE A 1 70 ? -7.791 -1.323 -0.610 1.00 98.12 70 PHE A C 1
ATOM 522 O O . PHE A 1 70 ? -7.326 -0.578 -1.475 1.00 98.12 70 PHE A O 1
ATOM 529 N N . ASN A 1 71 ? -9.088 -1.587 -0.499 1.00 96.88 71 ASN A N 1
ATOM 530 C CA . ASN A 1 71 ? -10.104 -0.827 -1.217 1.00 96.88 71 ASN A CA 1
ATOM 531 C C . ASN A 1 71 ? -10.689 0.183 -0.238 1.00 96.88 71 ASN A C 1
ATOM 533 O O . ASN A 1 71 ? -11.165 -0.205 0.829 1.00 96.88 71 ASN A O 1
ATOM 537 N N . LEU A 1 72 ? -10.581 1.467 -0.571 1.00 94.19 72 LEU A N 1
ATOM 538 C CA . LEU A 1 72 ? -11.140 2.539 0.248 1.00 94.19 72 LEU A CA 1
ATOM 539 C C . LEU A 1 72 ? -12.657 2.582 0.038 1.00 94.19 72 LEU A C 1
ATOM 541 O O . LEU A 1 72 ? -13.098 2.569 -1.111 1.00 94.19 72 LEU A O 1
ATOM 545 N N . ASP A 1 73 ? -13.414 2.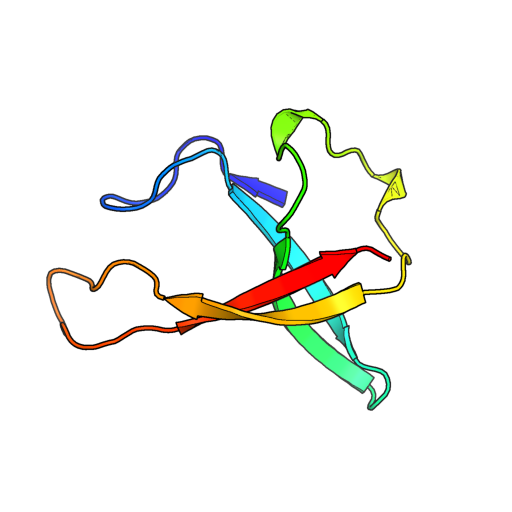659 1.133 1.00 85.25 73 ASP A N 1
ATOM 546 C CA . ASP A 1 73 ? -14.872 2.862 1.097 1.00 85.25 73 ASP A CA 1
ATOM 547 C C . ASP A 1 73 ? -15.229 4.281 0.644 1.00 85.25 73 ASP A C 1
ATOM 549 O O . ASP A 1 73 ? -14.563 5.236 1.125 1.00 85.25 73 ASP A O 1
#

Mean predicted aligned error: 3.23 Å

Sequence (73 aa):
TVIYIPPKGFEGPLAVATGKLDEGPWVVGNIEGVDPKSLTMDIIGRRFTIGYKEIPADDISGGDRMALTFNLD

Foldseek 3Di:
DWQADDDPQDDDGWAKDWDADPVGDIDIATEDPDHSVPDDPVQPPFDWDKDKDWGDADPPPGDTDITIYTYTD

Solvent-accessible surface area (backbone atoms only — not comparable to full-atom values): 4640 Å² total; per-residue (Å²): 91,67,39,72,78,53,63,92,82,57,83,59,58,38,26,40,47,79,47,74,45,95,92,62,59,74,48,70,29,34,50,49,99,63,62,46,87,76,64,64,80,82,62,70,88,60,62,64,47,81,53,69,43,82,47,73,55,54,98,83,81,51,63,94,39,76,42,44,27,31,41,71,115

Radius of gyration: 13.03 Å; Cα contacts (8 Å, |Δi|>4): 117; chains: 1; bounding box: 31×32×30 Å

Organism: NCBI:txid412755

InterPro domains:
  IPR002878 ChsH2, C-terminal OB-fold domain [PF01796] (1-41)

pLDDT: mean 93.74, std 4.64, range [80.12, 98.12]